Protein AF-A0A4E0QWG0-F1 (afdb_monomer_lite)

pLDDT: mean 70.56, std 17.33, range [27.67, 92.44]

InterPro domains:
  IPR056229 TMEM62, Ig-like domain [PF24384] (23-79)

Sequence (87 aa):
MYTAQPEGYLELELGDWRAERYILVWSNTSIVNVSVWIDETYLGRANQTSNASNGTDNNPLYVLPWSPSQLVGASTLRVEATVSCNG

Structure (mmCIF, N/CA/C/O backbone):
data_AF-A0A4E0QWG0-F1
#
_entry.id   AF-A0A4E0QWG0-F1
#
loop_
_atom_site.group_PDB
_atom_site.id
_atom_site.type_symbol
_atom_site.label_atom_id
_atom_site.label_alt_id
_atom_site.label_comp_id
_atom_site.label_asym_id
_atom_site.label_entity_id
_atom_site.label_seq_id
_atom_site.pdbx_PDB_ins_code
_atom_site.Cartn_x
_atom_site.Cartn_y
_atom_site.Cartn_z
_atom_site.occupancy
_atom_site.B_iso_or_equiv
_atom_site.auth_seq_id
_atom_site.auth_comp_id
_atom_site.auth_asym_id
_atom_site.auth_atom_id
_atom_site.pdbx_PDB_model_num
ATOM 1 N N . MET A 1 1 ? -6.619 -20.577 0.718 1.00 30.75 1 MET A N 1
ATOM 2 C CA . MET A 1 1 ? -7.007 -20.701 -0.701 1.00 30.75 1 MET A CA 1
ATOM 3 C C . MET A 1 1 ? -6.354 -19.523 -1.407 1.00 30.75 1 MET A C 1
ATOM 5 O O . MET A 1 1 ? -6.768 -18.406 -1.154 1.00 30.75 1 MET A O 1
ATOM 9 N N . TYR A 1 2 ? -5.251 -19.743 -2.123 1.00 27.67 2 TYR A N 1
ATOM 10 C CA . TYR A 1 2 ? -4.500 -18.683 -2.809 1.00 27.67 2 TYR A CA 1
ATOM 11 C C . TYR A 1 2 ? -4.892 -18.705 -4.286 1.00 27.67 2 TYR A C 1
ATOM 13 O O . TYR A 1 2 ? -4.749 -19.739 -4.936 1.00 27.67 2 TYR A O 1
ATOM 21 N N . THR A 1 3 ? -5.421 -17.599 -4.804 1.00 33.88 3 THR A N 1
ATOM 22 C CA . THR A 1 3 ? -5.677 -17.443 -6.237 1.00 33.88 3 THR A CA 1
ATOM 23 C C . THR A 1 3 ? -4.428 -16.836 -6.865 1.00 33.88 3 THR A C 1
ATOM 25 O O . THR A 1 3 ? -4.118 -15.675 -6.618 1.00 33.88 3 THR A O 1
ATOM 28 N N . ALA A 1 4 ? -3.686 -17.611 -7.653 1.00 35.69 4 ALA A N 1
ATOM 29 C CA . ALA A 1 4 ? -2.677 -17.048 -8.542 1.00 35.69 4 ALA A CA 1
ATOM 30 C C . ALA A 1 4 ? -3.407 -16.463 -9.760 1.00 35.69 4 ALA A C 1
ATOM 32 O O . ALA A 1 4 ? -3.998 -17.211 -10.540 1.00 35.69 4 ALA A O 1
ATOM 33 N N . GLN A 1 5 ? -3.420 -15.135 -9.887 1.00 43.50 5 GLN A N 1
ATOM 34 C CA . GLN A 1 5 ? -3.916 -14.432 -11.073 1.00 43.50 5 GLN A CA 1
ATOM 35 C C . GLN A 1 5 ? -2.727 -13.975 -11.941 1.00 43.50 5 GLN A C 1
ATOM 37 O O . GLN A 1 5 ? -1.663 -13.695 -11.387 1.00 43.50 5 GLN A O 1
ATOM 42 N N . PRO A 1 6 ? -2.865 -13.918 -13.283 1.00 45.12 6 PRO A N 1
ATOM 43 C CA . PRO A 1 6 ? -1.724 -13.788 -14.200 1.00 45.12 6 PRO A CA 1
ATOM 44 C C . PRO A 1 6 ? -1.086 -12.394 -14.255 1.00 45.12 6 PRO A C 1
ATOM 46 O O . PRO A 1 6 ? -0.049 -12.233 -14.886 1.00 45.12 6 PRO A O 1
ATOM 49 N N . GLU A 1 7 ? -1.662 -11.399 -13.586 1.00 49.25 7 GLU A N 1
ATOM 50 C CA . GLU A 1 7 ? -1.105 -10.053 -13.457 1.00 49.25 7 GLU A CA 1
ATOM 51 C C . GLU A 1 7 ? -1.271 -9.649 -11.988 1.00 49.25 7 GLU A C 1
ATOM 53 O O . GLU A 1 7 ? -2.382 -9.482 -11.487 1.00 49.25 7 GLU A O 1
ATOM 58 N N . GLY A 1 8 ? -0.159 -9.709 -11.254 1.00 41.31 8 GLY A N 1
ATOM 59 C CA . GLY A 1 8 ? -0.164 -9.976 -9.819 1.00 41.31 8 GLY A CA 1
ATOM 60 C C . GLY A 1 8 ? -0.525 -8.782 -8.943 1.00 41.31 8 GLY A C 1
ATOM 61 O O . GLY A 1 8 ? 0.265 -7.856 -8.810 1.00 41.31 8 GLY A O 1
AT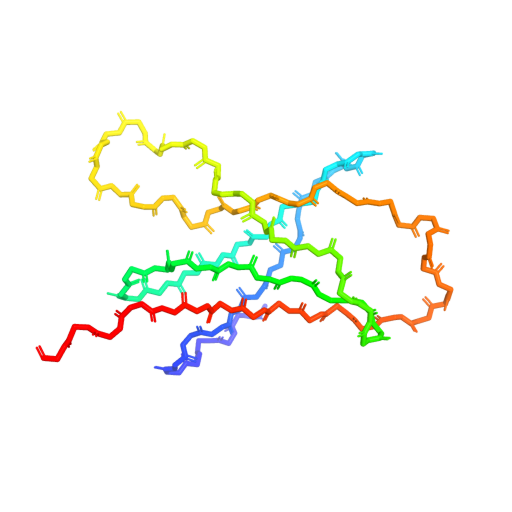OM 62 N N . TYR A 1 9 ? -1.645 -8.896 -8.233 1.00 58.12 9 TYR A N 1
ATOM 63 C CA . TYR A 1 9 ? -1.831 -8.294 -6.914 1.00 58.12 9 TYR A CA 1
ATOM 64 C C . TYR A 1 9 ? -2.438 -9.346 -5.989 1.00 58.12 9 TYR A C 1
ATOM 66 O O . TYR A 1 9 ? -3.452 -9.956 -6.327 1.00 58.12 9 TYR A O 1
ATOM 74 N N . LEU A 1 10 ? -1.809 -9.578 -4.833 1.00 51.31 10 LEU A N 1
ATOM 75 C CA . LEU A 1 10 ? -2.420 -10.326 -3.738 1.00 51.31 10 LEU A CA 1
ATOM 76 C C . LEU A 1 10 ? -1.809 -9.925 -2.386 1.00 51.31 10 LEU A C 1
ATOM 78 O O . LEU A 1 10 ? -0.605 -10.057 -2.174 1.00 51.31 10 LEU A O 1
ATOM 82 N N . GLU A 1 11 ? -2.681 -9.450 -1.497 1.00 54.38 11 GLU A N 1
ATOM 83 C CA . GLU A 1 11 ? -2.433 -9.022 -0.114 1.00 54.38 11 GLU A CA 1
ATOM 84 C C . GLU A 1 11 ? -2.511 -10.208 0.869 1.00 54.38 11 GLU A C 1
ATOM 86 O O . GLU A 1 11 ? -3.195 -11.186 0.565 1.00 54.38 11 GLU A O 1
ATOM 91 N N . LEU A 1 12 ? -1.885 -10.105 2.058 1.00 53.25 12 LEU A N 1
ATOM 92 C CA . LEU A 1 12 ? -2.515 -10.450 3.354 1.00 53.25 12 LEU A CA 1
ATOM 93 C C . LEU A 1 12 ? -1.611 -10.202 4.582 1.00 53.25 12 LEU A C 1
ATOM 95 O O . LEU A 1 12 ? -0.418 -10.498 4.597 1.00 53.25 12 LEU A O 1
ATOM 99 N N . GLU A 1 13 ? -2.265 -9.661 5.611 1.00 62.62 13 GLU A N 1
ATOM 100 C CA . GLU A 1 13 ? -1.797 -9.170 6.913 1.00 62.62 13 GLU A CA 1
ATOM 101 C C . GLU A 1 13 ? -1.398 -10.287 7.893 1.00 62.62 13 GLU A C 1
ATOM 103 O O . GLU A 1 13 ? -2.161 -11.232 8.092 1.00 62.62 13 GLU A O 1
ATOM 108 N N . LEU A 1 14 ? -0.244 -10.161 8.569 1.00 45.38 14 LEU A N 1
ATOM 109 C CA . LEU A 1 14 ? 0.153 -11.071 9.653 1.00 45.38 14 LEU A CA 1
ATOM 110 C C . LEU A 1 14 ? 0.983 -10.378 10.753 1.00 45.38 14 LEU A C 1
ATOM 112 O O . LEU A 1 14 ? 2.152 -10.060 10.550 1.00 45.38 14 LEU A O 1
ATOM 116 N N . GLY A 1 15 ? 0.395 -10.274 11.953 1.00 37.22 15 GLY A N 1
ATOM 117 C CA . GLY A 1 15 ? 1.113 -10.207 13.238 1.00 37.22 15 GLY A CA 1
ATOM 118 C C . GLY A 1 15 ? 0.789 -8.996 14.119 1.00 37.22 15 GLY A C 1
ATOM 119 O O . GLY A 1 15 ? 0.689 -7.891 13.617 1.00 37.22 15 GLY A O 1
ATOM 120 N N . ASP A 1 16 ? 0.633 -9.211 15.433 1.00 55.06 16 ASP A N 1
ATOM 121 C CA . ASP A 1 16 ? 0.274 -8.225 16.478 1.00 55.06 16 ASP A CA 1
ATOM 122 C C . ASP A 1 16 ? 1.005 -6.855 16.346 1.00 55.06 16 ASP A C 1
ATOM 124 O O . ASP A 1 16 ? 2.229 -6.772 16.411 1.00 55.06 16 ASP A O 1
ATOM 128 N N . TRP A 1 17 ? 0.242 -5.767 16.154 1.00 48.03 17 TRP A N 1
ATOM 129 C CA . TRP A 1 17 ? 0.572 -4.612 15.291 1.00 48.03 17 TRP A CA 1
ATOM 130 C C . TRP A 1 17 ? 0.144 -3.277 15.951 1.00 48.03 17 TRP A C 1
ATOM 132 O O . TRP A 1 17 ? -0.621 -2.498 15.390 1.00 48.03 17 TRP A O 1
ATOM 142 N N . ARG A 1 18 ? 0.563 -2.949 17.181 1.00 49.41 18 ARG A N 1
ATOM 143 C CA . ARG A 1 18 ? 0.078 -1.720 17.872 1.00 49.41 18 ARG A CA 1
ATOM 144 C C . ARG A 1 18 ? 0.474 -0.376 17.225 1.00 49.41 18 ARG A C 1
ATOM 146 O O . ARG A 1 18 ? -0.086 0.641 17.620 1.00 49.41 18 ARG A O 1
ATOM 153 N N . ALA A 1 19 ? 1.381 -0.355 16.245 1.00 56.47 19 ALA A N 1
ATOM 154 C CA . ALA A 1 19 ? 1.814 0.885 15.582 1.00 56.47 19 ALA A CA 1
ATOM 155 C C . ALA A 1 19 ? 2.109 0.755 14.074 1.00 56.47 19 ALA A C 1
ATOM 157 O O . ALA A 1 19 ? 1.975 1.736 13.348 1.00 56.47 19 ALA A O 1
ATOM 158 N N . GLU A 1 20 ? 2.495 -0.430 13.587 1.00 63.97 20 GLU A N 1
ATOM 159 C CA . GLU A 1 20 ? 3.017 -0.600 12.223 1.00 63.97 20 GLU A CA 1
ATOM 160 C C . GLU A 1 20 ? 2.199 -1.609 11.421 1.00 63.97 20 GLU A C 1
ATOM 162 O O . GLU A 1 20 ? 1.648 -2.559 11.977 1.00 63.97 20 GLU A O 1
ATOM 167 N N . ARG A 1 21 ? 2.053 -1.362 10.117 1.00 73.75 21 ARG A N 1
ATOM 168 C CA . ARG A 1 21 ? 1.239 -2.168 9.200 1.00 73.75 21 ARG A CA 1
ATOM 169 C C . ARG A 1 21 ? 2.127 -2.597 8.050 1.00 73.75 21 ARG A C 1
ATOM 171 O O . ARG A 1 21 ? 2.702 -1.746 7.369 1.00 73.75 21 ARG A O 1
ATOM 178 N N . TYR A 1 22 ? 2.251 -3.906 7.874 1.00 75.00 22 TYR A N 1
ATOM 179 C CA . TYR A 1 22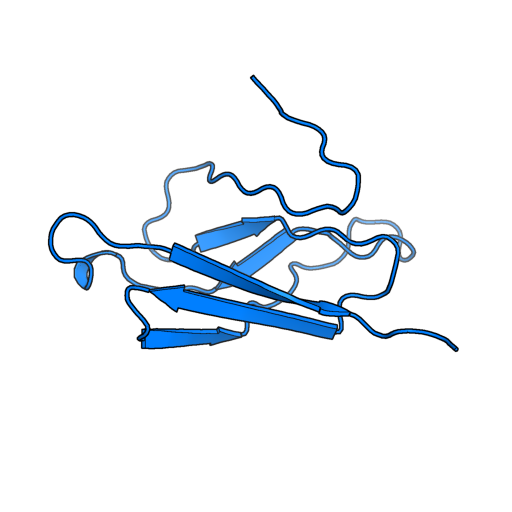 ? 3.077 -4.509 6.839 1.00 75.00 22 TYR A CA 1
ATOM 180 C C . TYR A 1 22 ? 2.219 -4.814 5.613 1.00 75.00 22 TYR A C 1
ATOM 182 O O . T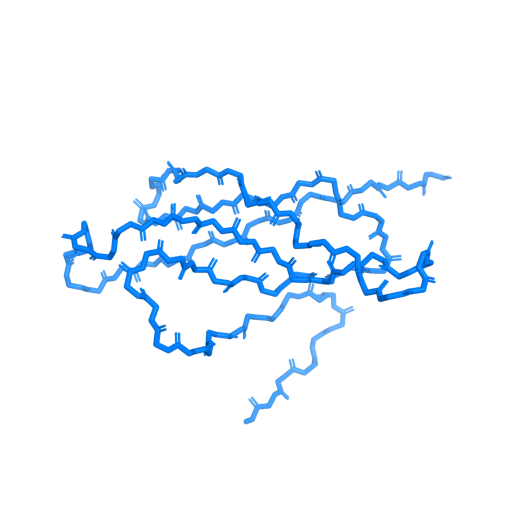YR A 1 22 ? 1.128 -5.367 5.727 1.00 75.00 22 TYR A O 1
ATOM 190 N N . ILE A 1 23 ? 2.725 -4.443 4.444 1.00 78.56 23 ILE A N 1
ATOM 191 C CA . ILE A 1 23 ? 2.082 -4.588 3.143 1.00 78.56 23 ILE A CA 1
ATOM 192 C C . ILE A 1 23 ? 3.060 -5.354 2.265 1.00 78.56 23 ILE A C 1
ATOM 194 O O . ILE A 1 23 ? 4.189 -4.913 2.057 1.00 78.56 23 ILE A O 1
ATOM 198 N N . LEU A 1 24 ? 2.643 -6.505 1.750 1.00 80.12 24 LEU A N 1
ATOM 199 C CA . LEU A 1 24 ? 3.449 -7.266 0.807 1.00 80.12 24 LEU A CA 1
ATOM 200 C C . LEU A 1 24 ? 3.047 -6.874 -0.614 1.00 80.12 24 LEU A C 1
ATOM 202 O O . LEU A 1 24 ? 1.891 -7.021 -1.001 1.00 80.12 24 LEU A O 1
ATOM 206 N N . VAL A 1 25 ? 4.006 -6.360 -1.376 1.00 77.06 25 VAL A N 1
ATOM 207 C CA . VAL A 1 25 ? 3.840 -5.941 -2.766 1.00 77.06 25 VAL A CA 1
ATOM 208 C C . VAL A 1 25 ? 4.957 -6.554 -3.591 1.00 77.06 25 VAL A C 1
ATOM 210 O O . VAL A 1 25 ? 6.136 -6.403 -3.280 1.00 77.06 25 VAL A O 1
ATOM 213 N N . TRP A 1 26 ? 4.595 -7.221 -4.678 1.00 76.81 26 TRP A N 1
ATOM 214 C CA . TRP A 1 26 ? 5.553 -7.824 -5.591 1.00 76.81 26 TRP A CA 1
ATOM 215 C C . TRP A 1 26 ? 5.238 -7.429 -7.032 1.00 76.81 26 TRP A C 1
ATOM 217 O O . TRP A 1 26 ? 4.080 -7.272 -7.407 1.00 76.81 26 TRP A O 1
ATOM 227 N N . SER A 1 27 ? 6.284 -7.278 -7.837 1.00 73.88 27 SER A N 1
ATOM 228 C CA . SER A 1 27 ? 6.195 -7.108 -9.281 1.00 73.88 27 SER A CA 1
ATOM 229 C C . SER A 1 27 ? 7.416 -7.747 -9.939 1.00 73.88 27 SER A C 1
ATOM 231 O O . SER A 1 27 ? 8.478 -7.865 -9.329 1.00 73.88 27 SER A O 1
ATOM 233 N N . ASN A 1 28 ? 7.268 -8.139 -11.203 1.00 72.94 28 ASN A N 1
ATOM 234 C CA . ASN A 1 28 ? 8.371 -8.570 -12.063 1.00 72.94 28 ASN A CA 1
ATOM 235 C C . ASN A 1 28 ? 9.240 -7.397 -12.563 1.00 72.94 28 ASN A C 1
ATOM 237 O O . ASN A 1 28 ? 10.286 -7.620 -13.168 1.00 72.94 28 ASN A O 1
ATOM 241 N N . THR A 1 29 ? 8.802 -6.161 -12.330 1.00 74.19 29 THR A N 1
ATOM 242 C CA . THR A 1 29 ? 9.517 -4.922 -12.644 1.00 74.19 29 THR A CA 1
ATOM 243 C C . THR A 1 29 ? 9.746 -4.120 -11.365 1.00 74.19 29 THR A C 1
ATOM 245 O O . THR A 1 29 ? 9.201 -4.436 -10.306 1.00 74.19 29 THR A O 1
ATOM 248 N N . SER A 1 30 ? 10.590 -3.089 -11.426 1.00 80.44 30 SER A N 1
ATOM 249 C CA . SER A 1 30 ? 10.916 -2.308 -10.232 1.00 80.44 30 SER A CA 1
ATOM 250 C C . SER A 1 30 ? 9.692 -1.537 -9.738 1.00 80.44 30 SER A C 1
ATOM 252 O O . SER A 1 30 ? 9.182 -0.649 -10.424 1.00 80.44 30 SER A O 1
ATOM 254 N N . ILE A 1 31 ? 9.242 -1.848 -8.522 1.00 83.44 31 ILE A N 1
ATOM 255 C CA . ILE A 1 31 ? 8.225 -1.064 -7.820 1.00 83.44 31 ILE A CA 1
ATOM 256 C C . ILE A 1 31 ? 8.862 0.259 -7.404 1.00 83.44 31 ILE A C 1
ATOM 258 O O . ILE A 1 31 ? 9.823 0.292 -6.635 1.00 83.44 31 ILE A O 1
ATOM 262 N N . VAL A 1 32 ? 8.321 1.361 -7.912 1.00 86.06 32 VAL A N 1
ATOM 263 C CA . VAL A 1 32 ? 8.800 2.712 -7.601 1.00 86.06 32 VAL A CA 1
ATOM 264 C C . VAL A 1 32 ? 8.002 3.345 -6.470 1.00 86.06 32 VAL A C 1
ATOM 266 O O . VAL A 1 32 ? 8.538 4.159 -5.718 1.00 86.06 32 VAL A O 1
ATOM 269 N N . ASN A 1 33 ? 6.729 2.981 -6.317 1.00 88.56 33 ASN A N 1
ATOM 270 C CA . ASN A 1 33 ? 5.855 3.562 -5.308 1.00 88.56 33 ASN A CA 1
ATOM 271 C C . ASN A 1 33 ? 4.817 2.549 -4.817 1.00 88.56 33 ASN A C 1
ATOM 273 O O . ASN A 1 33 ? 4.308 1.766 -5.611 1.00 88.56 33 ASN A O 1
ATOM 277 N N . VAL A 1 34 ? 4.489 2.608 -3.527 1.00 89.25 34 VAL A N 1
ATOM 278 C CA . VAL A 1 34 ? 3.378 1.873 -2.911 1.00 89.25 34 VAL A CA 1
ATOM 279 C C . VAL A 1 34 ? 2.580 2.879 -2.103 1.00 89.25 34 VAL A C 1
ATOM 281 O O . VAL A 1 34 ? 3.080 3.418 -1.116 1.00 89.25 34 VAL A O 1
ATOM 284 N N . SER A 1 35 ? 1.360 3.150 -2.534 1.00 92.44 35 SER A N 1
ATOM 285 C CA . SER A 1 35 ? 0.458 4.112 -1.912 1.00 92.44 35 SER A CA 1
ATOM 286 C C . SER A 1 35 ? -0.724 3.380 -1.276 1.00 92.44 35 SER A C 1
ATOM 288 O O . SER A 1 35 ? -1.127 2.314 -1.743 1.00 92.44 35 SER A O 1
ATOM 290 N N . VAL A 1 36 ? -1.238 3.927 -0.175 1.00 88.81 36 VAL A N 1
ATOM 291 C CA . VAL A 1 36 ? -2.266 3.279 0.651 1.00 88.81 36 VAL A CA 1
ATOM 292 C C . VAL A 1 36 ? -3.426 4.235 0.892 1.00 88.81 36 VAL A C 1
ATOM 294 O O . VAL A 1 36 ? -3.208 5.401 1.238 1.00 88.81 36 VAL A O 1
A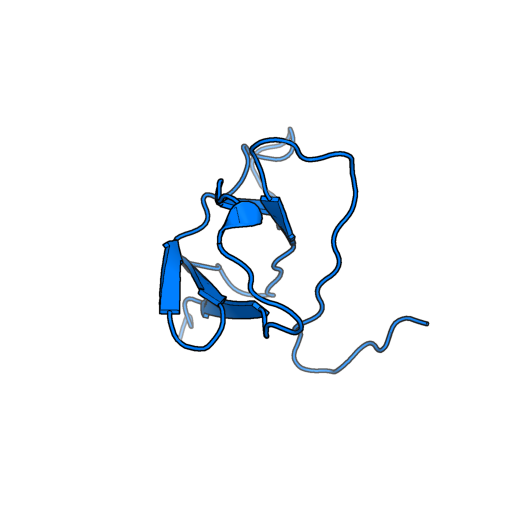TOM 297 N N . TRP A 1 37 ? -4.648 3.726 0.756 1.00 89.69 37 TRP A N 1
ATOM 298 C CA . TRP A 1 37 ? -5.890 4.444 1.029 1.00 89.69 37 TRP A CA 1
ATOM 299 C C . TRP A 1 37 ? -6.822 3.629 1.920 1.00 89.69 37 TRP A C 1
ATOM 301 O O . TRP A 1 37 ? -6.816 2.399 1.883 1.00 89.69 37 TRP A O 1
ATOM 311 N N . ILE A 1 38 ? -7.658 4.338 2.674 1.00 86.81 38 ILE A N 1
ATOM 312 C CA . ILE A 1 38 ? -8.785 3.793 3.434 1.00 86.81 38 ILE A CA 1
ATOM 313 C C . ILE A 1 38 ? -10.017 4.623 3.105 1.00 86.81 38 ILE A C 1
ATOM 315 O O . ILE A 1 38 ? -9.982 5.834 3.308 1.00 86.81 38 ILE A O 1
ATOM 319 N N . ASP A 1 39 ? -11.094 3.997 2.626 1.00 86.38 39 ASP A N 1
ATOM 320 C CA . ASP A 1 39 ? -12.365 4.677 2.312 1.00 86.38 39 ASP A CA 1
ATOM 321 C C . ASP A 1 39 ? -12.148 5.983 1.514 1.00 86.38 39 ASP A C 1
ATOM 323 O O . ASP A 1 39 ? -12.608 7.060 1.890 1.00 86.38 39 ASP A O 1
ATOM 327 N N . GLU A 1 40 ? -11.354 5.894 0.439 1.00 87.81 40 GLU A N 1
ATOM 328 C CA . GLU A 1 40 ? -10.897 7.006 -0.421 1.00 87.81 40 GLU A CA 1
ATOM 329 C C . GLU A 1 40 ? -9.933 8.027 0.215 1.00 87.81 40 GLU A C 1
ATOM 331 O O . GLU A 1 40 ? -9.375 8.878 -0.481 1.00 87.81 40 GLU A O 1
ATOM 336 N N . THR A 1 41 ? -9.647 7.927 1.511 1.00 88.44 41 THR A N 1
ATOM 337 C CA . THR A 1 41 ? -8.665 8.776 2.196 1.00 88.44 41 THR A CA 1
ATOM 338 C C . THR A 1 41 ? -7.256 8.244 1.978 1.00 88.44 41 THR A C 1
ATOM 340 O O . THR A 1 41 ? -6.932 7.129 2.380 1.00 88.44 41 THR A O 1
ATOM 343 N N . TYR A 1 42 ? -6.389 9.058 1.376 1.00 91.25 42 TYR A N 1
ATOM 344 C CA . TYR A 1 42 ? -4.974 8.724 1.221 1.00 91.25 42 TYR A CA 1
ATOM 345 C C . TYR A 1 42 ? -4.253 8.751 2.572 1.00 91.25 42 TYR A C 1
ATOM 347 O O . TYR A 1 42 ? -4.218 9.787 3.237 1.00 91.25 42 TYR A O 1
ATOM 355 N N . LEU A 1 43 ? -3.649 7.628 2.957 1.00 87.81 43 LEU A N 1
ATOM 356 C CA . LEU A 1 43 ? -2.865 7.524 4.187 1.00 87.81 43 LEU A CA 1
ATOM 357 C C . LEU A 1 43 ? -1.402 7.902 3.984 1.00 87.81 43 LEU A C 1
ATOM 359 O O . LEU A 1 43 ? -0.788 8.496 4.868 1.00 87.81 43 LEU A O 1
ATOM 363 N N . GLY A 1 44 ? -0.823 7.529 2.844 1.00 90.81 44 GLY A N 1
ATOM 364 C CA . GLY A 1 44 ? 0.589 7.770 2.593 1.00 90.81 44 GLY A CA 1
ATOM 365 C C . GLY A 1 44 ? 1.248 6.750 1.679 1.00 90.81 44 GLY A C 1
ATOM 366 O O . GLY A 1 44 ? 0.622 5.833 1.144 1.00 90.81 44 GLY A O 1
ATOM 367 N N . ARG A 1 45 ? 2.558 6.948 1.521 1.00 91.88 45 ARG A N 1
ATOM 368 C CA . ARG A 1 45 ? 3.457 6.061 0.789 1.00 91.88 45 ARG A CA 1
ATOM 369 C C . ARG A 1 45 ? 4.134 5.113 1.769 1.00 91.88 45 ARG A C 1
ATOM 371 O O . ARG A 1 45 ? 4.770 5.572 2.716 1.00 91.88 45 ARG A O 1
ATOM 378 N N . ALA A 1 46 ? 4.031 3.814 1.520 1.00 89.44 46 ALA A N 1
ATOM 379 C CA . ALA A 1 46 ? 4.711 2.803 2.311 1.00 89.44 46 ALA A CA 1
ATOM 380 C C . ALA A 1 46 ? 6.214 2.775 1.988 1.00 89.44 46 ALA A C 1
ATOM 382 O O . ALA A 1 46 ? 6.627 2.903 0.832 1.00 89.44 46 ALA A O 1
ATOM 383 N N . ASN A 1 47 ? 7.036 2.589 3.018 1.00 88.06 47 ASN A N 1
ATOM 384 C CA . ASN A 1 47 ? 8.481 2.448 2.883 1.00 88.06 47 ASN A CA 1
ATOM 385 C C . ASN A 1 47 ? 8.841 0.981 2.687 1.00 88.06 47 ASN A C 1
ATOM 387 O O . ASN A 1 47 ? 8.354 0.126 3.420 1.00 88.06 47 ASN A O 1
ATOM 391 N N . GLN A 1 48 ? 9.720 0.685 1.733 1.00 85.06 48 GLN A N 1
ATOM 392 C CA . GLN A 1 48 ? 10.265 -0.661 1.591 1.00 85.06 48 GLN A CA 1
ATOM 393 C C . GLN A 1 48 ? 11.079 -1.006 2.843 1.00 85.06 48 GLN A C 1
ATOM 395 O O . GLN A 1 48 ? 11.893 -0.202 3.306 1.00 85.06 48 GLN A O 1
ATOM 400 N N . THR A 1 49 ? 10.846 -2.182 3.413 1.00 77.12 49 THR A N 1
ATOM 401 C CA . THR A 1 49 ? 11.664 -2.677 4.525 1.00 77.12 49 THR A CA 1
ATOM 402 C C . THR A 1 49 ? 13.076 -2.981 4.029 1.00 77.12 49 THR A C 1
ATOM 404 O O . THR A 1 49 ? 13.279 -3.296 2.854 1.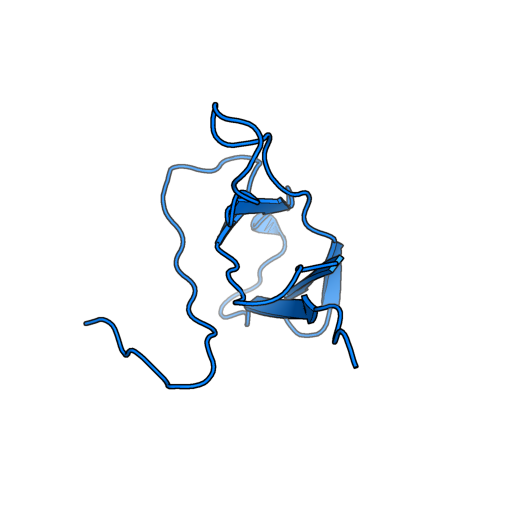00 77.12 49 THR A O 1
ATOM 407 N N . SER A 1 50 ? 14.073 -2.835 4.907 1.00 69.69 50 SER A N 1
ATOM 408 C CA . SER A 1 50 ? 15.484 -2.990 4.546 1.00 69.69 50 SER A CA 1
ATOM 409 C C . SER A 1 50 ? 15.766 -4.335 3.863 1.00 69.69 50 SER A C 1
ATOM 411 O O . SER A 1 50 ? 15.103 -5.343 4.119 1.00 69.69 50 SER A O 1
ATOM 413 N N . ASN A 1 51 ? 16.740 -4.309 2.948 1.00 56.16 51 ASN A N 1
ATOM 414 C CA . ASN A 1 51 ? 17.055 -5.392 2.019 1.00 56.16 51 ASN A CA 1
ATOM 415 C C . ASN A 1 51 ? 17.162 -6.761 2.703 1.00 56.16 51 ASN A C 1
ATOM 417 O O . ASN A 1 51 ? 17.811 -6.900 3.743 1.00 56.16 51 ASN A O 1
ATOM 421 N N . ALA A 1 52 ? 16.612 -7.784 2.039 1.00 53.38 52 ALA A N 1
ATOM 422 C CA . ALA A 1 52 ? 17.029 -9.159 2.269 1.00 53.38 52 ALA A CA 1
ATOM 423 C C . ALA A 1 52 ? 18.559 -9.221 2.143 1.00 53.38 52 ALA A C 1
ATOM 425 O O . ALA A 1 52 ? 19.156 -8.542 1.304 1.00 53.38 52 ALA A O 1
ATOM 426 N N . SER A 1 53 ? 19.195 -9.992 3.016 1.00 50.16 53 SER A N 1
ATOM 427 C CA . SER A 1 53 ? 20.604 -9.920 3.419 1.00 50.16 53 SER A CA 1
ATOM 428 C C . SER A 1 53 ? 21.673 -10.044 2.317 1.00 50.16 53 SER A C 1
ATOM 430 O O . SER A 1 53 ? 22.850 -10.035 2.650 1.00 50.16 53 SER A O 1
ATOM 432 N N . ASN A 1 54 ? 21.322 -10.099 1.029 1.00 50.03 54 ASN A N 1
ATOM 433 C CA . ASN A 1 54 ? 22.248 -10.307 -0.086 1.00 50.03 54 ASN A CA 1
ATOM 434 C C . ASN A 1 54 ? 21.984 -9.409 -1.312 1.00 50.03 54 ASN A C 1
ATOM 436 O O . ASN A 1 54 ? 22.062 -9.876 -2.443 1.00 50.03 54 ASN A O 1
ATOM 440 N N . GLY A 1 55 ? 21.696 -8.117 -1.107 1.00 46.91 55 GLY A N 1
ATOM 441 C CA . GLY A 1 55 ? 22.017 -7.019 -2.047 1.00 46.91 55 GLY A CA 1
ATOM 442 C C . GLY A 1 55 ? 21.477 -7.064 -3.488 1.00 46.91 55 GLY A C 1
ATOM 443 O O . GLY A 1 55 ? 21.818 -6.181 -4.269 1.00 46.91 55 GLY A O 1
ATOM 444 N N . THR A 1 56 ? 20.667 -8.054 -3.854 1.00 49.88 56 THR A N 1
ATOM 445 C CA . THR A 1 56 ? 20.183 -8.285 -5.227 1.00 49.88 56 THR A CA 1
ATOM 446 C C . THR A 1 56 ? 18.670 -8.457 -5.308 1.00 49.88 56 THR A C 1
ATOM 448 O O . THR A 1 56 ? 18.104 -8.290 -6.384 1.00 49.88 56 THR A O 1
ATOM 451 N N . ASP A 1 57 ? 18.004 -8.658 -4.169 1.00 53.47 57 ASP A N 1
ATOM 452 C CA . ASP A 1 57 ? 16.564 -8.867 -4.112 1.00 53.47 57 ASP A CA 1
ATOM 453 C C . ASP A 1 57 ? 15.876 -7.637 -3.512 1.00 53.47 57 ASP A C 1
ATOM 455 O O . ASP A 1 57 ? 16.039 -7.318 -2.330 1.00 53.47 57 ASP A O 1
ATOM 459 N N . ASN A 1 58 ? 15.090 -6.938 -4.336 1.00 62.19 58 ASN A N 1
ATOM 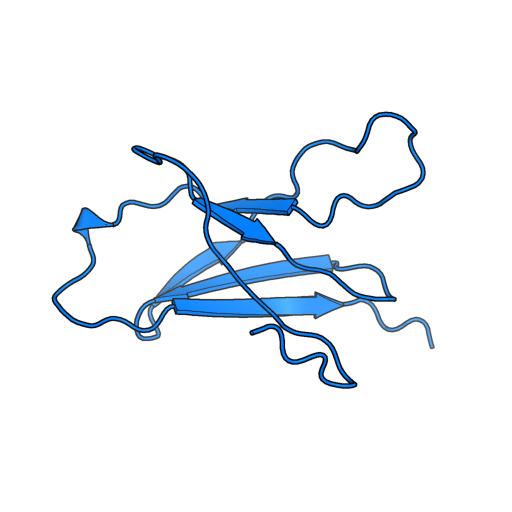460 C CA . ASN A 1 58 ? 14.136 -5.945 -3.852 1.00 62.19 58 ASN A CA 1
ATOM 461 C C . ASN A 1 58 ? 13.174 -6.648 -2.887 1.00 62.19 58 ASN A C 1
ATOM 463 O O . ASN A 1 58 ? 12.423 -7.536 -3.288 1.00 62.19 58 ASN A O 1
ATOM 467 N N . ASN A 1 59 ? 13.209 -6.265 -1.612 1.00 71.69 59 ASN A N 1
ATOM 468 C CA . ASN A 1 59 ? 12.344 -6.847 -0.596 1.00 71.69 59 ASN A CA 1
ATOM 469 C C . ASN A 1 59 ? 10.874 -6.511 -0.928 1.00 71.69 59 ASN A C 1
ATOM 471 O O . ASN A 1 59 ? 10.545 -5.325 -0.998 1.00 71.69 59 ASN A O 1
ATOM 475 N N . PRO A 1 60 ? 9.984 -7.500 -1.138 1.00 76.31 60 PRO A N 1
ATOM 476 C CA . PRO A 1 60 ? 8.581 -7.234 -1.460 1.00 76.31 60 PRO A CA 1
ATOM 477 C C . PRO A 1 60 ? 7.792 -6.684 -0.262 1.00 76.31 60 PRO A C 1
ATOM 479 O O . PRO A 1 60 ? 6.608 -6.388 -0.375 1.00 76.31 60 PRO A O 1
ATOM 482 N N . LEU A 1 61 ? 8.408 -6.576 0.915 1.00 80.56 61 LEU A N 1
ATOM 483 C CA . LEU A 1 61 ? 7.748 -6.109 2.120 1.00 80.56 61 LEU A CA 1
ATOM 484 C C . LEU A 1 61 ? 7.899 -4.593 2.279 1.00 80.56 61 LEU A C 1
ATOM 486 O O . LEU A 1 61 ? 9.006 -4.070 2.422 1.00 80.56 61 LEU A O 1
ATOM 490 N N . TYR A 1 62 ? 6.764 -3.907 2.322 1.00 84.50 62 TYR A N 1
ATOM 491 C CA . TYR A 1 62 ? 6.620 -2.478 2.570 1.00 84.50 62 TYR A CA 1
ATOM 492 C C . TYR A 1 62 ? 5.897 -2.239 3.899 1.00 84.50 62 TYR A C 1
ATOM 494 O O . TYR A 1 62 ? 5.127 -3.076 4.363 1.00 84.50 62 TYR A O 1
ATOM 502 N N . VAL A 1 63 ? 6.140 -1.093 4.533 1.00 84.69 63 VAL A N 1
ATOM 503 C CA . VAL A 1 63 ? 5.546 -0.712 5.820 1.00 84.69 63 VAL A CA 1
ATOM 504 C C . VAL A 1 63 ? 5.018 0.707 5.761 1.00 84.69 63 VAL A C 1
ATOM 506 O O . VAL A 1 63 ? 5.725 1.631 5.354 1.00 84.69 63 VAL A O 1
ATOM 509 N N . LEU A 1 64 ? 3.785 0.887 6.228 1.00 85.31 64 LEU A N 1
ATOM 510 C CA . LEU A 1 64 ? 3.211 2.197 6.505 1.00 85.31 64 LEU A CA 1
ATOM 511 C C . LEU A 1 64 ? 2.622 2.195 7.920 1.00 85.31 64 LEU A C 1
ATOM 513 O O . LEU A 1 64 ? 1.598 1.555 8.146 1.00 85.31 64 LEU A O 1
ATOM 517 N N . PRO A 1 65 ? 3.230 2.894 8.888 1.00 79.75 65 PRO A N 1
ATOM 518 C CA . PRO A 1 65 ? 2.632 3.054 10.208 1.00 79.75 65 PRO A CA 1
ATOM 519 C C . PRO A 1 65 ? 1.348 3.890 10.116 1.00 79.75 65 PRO A C 1
ATOM 521 O O . PRO A 1 65 ? 1.383 5.025 9.642 1.00 79.75 65 PRO A O 1
ATOM 524 N N . TRP A 1 66 ? 0.217 3.344 10.568 1.00 75.88 66 TRP A N 1
ATOM 525 C CA . TRP A 1 66 ? -1.054 4.071 10.677 1.00 75.88 66 TRP A CA 1
ATOM 526 C C . TRP A 1 66 ? -1.923 3.512 11.813 1.00 75.88 66 TRP A C 1
ATOM 528 O O . TRP A 1 66 ? -1.762 2.361 12.227 1.00 75.88 66 TRP A O 1
ATOM 538 N N . SER A 1 67 ? -2.829 4.342 12.349 1.00 75.25 67 SER A N 1
ATOM 539 C CA . SER A 1 67 ? -3.670 3.967 13.493 1.00 75.25 67 SER A CA 1
ATOM 540 C C . SER A 1 67 ? -5.033 3.421 13.052 1.00 75.25 67 SER A C 1
ATOM 542 O O . SER A 1 67 ? -5.825 4.168 12.474 1.00 75.25 67 SER A O 1
ATOM 544 N N . PRO A 1 68 ? -5.393 2.172 13.407 1.00 70.88 68 PRO A N 1
ATOM 545 C CA . PRO A 1 68 ? -6.700 1.598 13.092 1.00 70.88 68 PRO A CA 1
ATOM 546 C C . PRO A 1 68 ? -7.841 2.196 13.911 1.00 70.88 68 PRO A C 1
ATOM 548 O O . PRO A 1 68 ? -9.000 1.976 13.586 1.00 70.88 68 PRO A O 1
ATOM 551 N N . SER A 1 69 ? -7.539 2.998 14.939 1.00 71.75 69 SER A N 1
ATOM 552 C CA . SER A 1 69 ? -8.554 3.718 15.718 1.00 71.75 69 SER A CA 1
ATOM 553 C C . SER A 1 69 ? -9.364 4.715 14.882 1.00 71.75 69 SER A C 1
ATOM 555 O O . SER A 1 69 ? -10.361 5.237 15.366 1.00 71.75 69 SER A O 1
ATOM 557 N N . GLN A 1 70 ? -8.905 5.027 13.667 1.00 66.81 70 GLN A N 1
ATOM 558 C CA . GLN A 1 70 ? -9.591 5.907 12.724 1.00 66.81 70 GLN A CA 1
ATOM 559 C C . GLN A 1 70 ? -10.623 5.163 11.859 1.00 66.81 70 GLN A C 1
ATOM 561 O O . GLN A 1 70 ? -11.403 5.815 11.173 1.00 66.81 70 GLN A O 1
ATOM 566 N N . LEU A 1 71 ? -10.652 3.825 11.899 1.00 72.25 71 LEU A N 1
ATOM 567 C CA . LEU A 1 71 ? -11.624 3.017 11.167 1.00 72.25 71 LEU A CA 1
ATOM 568 C C . LEU A 1 71 ? -12.979 3.015 11.875 1.00 72.25 71 LEU A C 1
ATOM 570 O O . LEU A 1 71 ? -13.059 2.743 13.075 1.00 72.25 71 LEU A O 1
ATOM 574 N N . VAL A 1 72 ? -14.053 3.273 11.128 1.00 73.88 72 VAL A N 1
ATOM 575 C CA . VAL A 1 72 ? -15.424 3.269 11.654 1.00 73.88 72 VAL A CA 1
ATOM 576 C C . VAL A 1 72 ? -16.224 2.176 10.959 1.00 73.88 72 VAL A C 1
ATOM 578 O O . VAL A 1 72 ? -16.721 2.351 9.853 1.00 73.88 72 VAL A O 1
ATOM 581 N N . GLY A 1 73 ? -16.386 1.039 11.637 1.00 79.69 73 GLY A N 1
ATOM 582 C CA . GLY A 1 73 ? -17.132 -0.092 11.091 1.00 79.69 73 GLY A CA 1
ATOM 583 C C . GLY A 1 73 ? -16.374 -0.799 9.967 1.00 79.69 73 GLY A C 1
ATOM 584 O O . GLY A 1 73 ? -15.194 -1.108 10.114 1.00 79.69 73 GLY A O 1
ATOM 585 N N . ALA A 1 74 ? -17.074 -1.120 8.878 1.00 81.62 74 ALA A N 1
ATOM 586 C CA . ALA A 1 74 ? -16.462 -1.741 7.711 1.00 81.62 74 ALA A CA 1
ATOM 587 C C . ALA A 1 74 ? -15.799 -0.666 6.841 1.00 81.62 74 ALA A C 1
ATOM 589 O O . ALA A 1 74 ? -16.486 0.225 6.347 1.00 81.62 74 ALA A O 1
ATOM 590 N N . SER A 1 75 ? -14.491 -0.805 6.635 1.00 84.25 75 SER A N 1
ATOM 591 C CA . SER A 1 75 ? -13.682 0.079 5.797 1.00 84.25 75 SER A CA 1
ATOM 592 C C . SER A 1 75 ? -12.973 -0.717 4.706 1.00 84.25 75 SER A C 1
ATOM 594 O O . SER A 1 75 ? -12.646 -1.891 4.895 1.00 84.25 75 SER A O 1
ATOM 596 N N . THR A 1 76 ? -12.714 -0.076 3.570 1.00 84.56 76 THR A N 1
ATOM 597 C CA . THR A 1 76 ? -11.975 -0.660 2.446 1.00 84.56 76 THR A CA 1
ATOM 598 C C . THR A 1 76 ? -10.537 -0.170 2.461 1.00 84.56 76 THR A C 1
ATOM 600 O O . THR A 1 76 ? -10.291 1.026 2.317 1.00 84.56 76 THR A O 1
ATOM 603 N N . LEU A 1 77 ? -9.590 -1.099 2.595 1.00 83.81 77 LEU A N 1
ATOM 604 C CA . LEU A 1 77 ? -8.174 -0.842 2.354 1.00 83.81 77 LEU A CA 1
ATOM 605 C C . LEU A 1 77 ? -7.898 -0.977 0.851 1.00 83.81 77 LEU A C 1
ATOM 607 O O . LEU A 1 77 ? -8.270 -1.981 0.246 1.00 83.81 77 LEU A O 1
ATOM 611 N N . ARG A 1 78 ? -7.253 0.027 0.253 1.00 87.25 78 ARG A N 1
ATOM 612 C CA . ARG A 1 78 ? -6.758 -0.025 -1.129 1.00 87.25 78 ARG A CA 1
ATOM 613 C C . ARG A 1 78 ? -5.250 0.191 -1.132 1.00 87.25 78 ARG A C 1
ATOM 615 O O . ARG A 1 78 ? -4.763 1.154 -0.540 1.00 87.25 78 ARG A O 1
ATOM 622 N N . VAL A 1 79 ? -4.528 -0.680 -1.829 1.00 88.00 79 VAL A N 1
ATOM 623 C CA . VAL A 1 79 ? -3.083 -0.575 -2.058 1.00 88.00 79 VAL A CA 1
ATOM 624 C C . VAL A 1 79 ? -2.832 -0.438 -3.557 1.00 88.00 79 VAL A C 1
ATOM 626 O O . VAL A 1 79 ? -3.275 -1.273 -4.339 1.00 88.00 79 VAL A O 1
ATOM 629 N N . GLU A 1 80 ? -2.102 0.600 -3.967 1.00 91.00 80 GLU A N 1
ATOM 630 C CA . GLU A 1 80 ? -1.701 0.796 -5.367 1.00 91.00 80 GLU A CA 1
ATOM 631 C C . GLU A 1 80 ? -0.179 0.809 -5.469 1.00 91.00 80 GLU A C 1
ATOM 633 O O . GLU A 1 80 ? 0.505 1.594 -4.805 1.00 91.00 80 GLU A O 1
ATOM 638 N N . ALA A 1 81 ? 0.351 -0.057 -6.332 1.00 87.31 81 ALA A N 1
ATOM 639 C CA . ALA A 1 81 ? 1.768 -0.100 -6.650 1.00 87.31 81 ALA A CA 1
ATOM 640 C C . ALA A 1 81 ? 2.015 0.538 -8.015 1.00 87.31 81 ALA A C 1
ATOM 642 O O . ALA A 1 81 ? 1.417 0.137 -9.012 1.00 87.31 81 ALA A O 1
ATOM 643 N N . THR A 1 82 ? 2.927 1.502 -8.070 1.00 89.06 82 THR A N 1
ATOM 644 C CA . THR A 1 82 ? 3.463 2.029 -9.326 1.00 89.06 82 THR A CA 1
ATOM 645 C C . THR A 1 82 ? 4.759 1.303 -9.635 1.00 89.06 82 THR A C 1
ATOM 647 O O . THR A 1 82 ? 5.639 1.202 -8.776 1.00 89.06 82 THR A O 1
ATOM 650 N N . VAL A 1 83 ? 4.897 0.839 -10.870 1.00 84.50 83 VAL A N 1
ATOM 651 C CA . VAL A 1 83 ? 6.087 0.143 -11.363 1.00 84.50 83 VAL A CA 1
ATOM 652 C C . VAL A 1 83 ? 6.754 0.951 -12.472 1.00 84.50 83 VAL A C 1
ATOM 654 O O . VAL A 1 83 ? 6.088 1.708 -13.179 1.00 84.50 83 VAL A O 1
ATOM 657 N N . SER A 1 84 ? 8.071 0.825 -12.627 1.00 81.69 84 SER A N 1
ATOM 658 C CA . SER A 1 84 ? 8.770 1.389 -13.782 1.00 81.69 84 SER A CA 1
ATOM 659 C C . SER A 1 84 ? 8.662 0.435 -14.969 1.00 81.69 84 SER A C 1
ATOM 661 O O . SER A 1 84 ? 9.223 -0.662 -14.938 1.00 81.69 84 SER A O 1
ATOM 663 N N . CYS A 1 85 ? 7.999 0.867 -16.038 1.00 70.69 85 CYS A N 1
ATOM 664 C CA . CYS A 1 85 ? 8.058 0.170 -17.315 1.00 70.69 85 CYS A CA 1
ATOM 665 C C . CYS A 1 85 ? 9.388 0.519 -17.992 1.00 70.69 85 CYS A C 1
ATOM 667 O O . CYS A 1 85 ? 9.577 1.655 -18.427 1.00 70.69 85 CYS A O 1
ATOM 669 N N . ASN A 1 86 ? 10.313 -0.436 -18.072 1.00 58.59 86 ASN A N 1
ATOM 670 C CA . ASN A 1 86 ? 11.424 -0.314 -19.012 1.00 58.59 86 ASN A CA 1
ATOM 671 C C . ASN A 1 86 ? 10.851 -0.585 -20.408 1.00 58.59 86 ASN A C 1
ATOM 673 O O . ASN A 1 86 ? 10.298 -1.662 -20.633 1.00 58.59 86 ASN A O 1
ATOM 677 N N . GLY A 1 87 ? 10.895 0.427 -21.279 1.00 50.78 87 GLY A N 1
ATOM 678 C CA . GLY A 1 87 ? 10.528 0.303 -22.693 1.00 50.78 87 GLY A CA 1
ATOM 679 C C . GLY A 1 87 ? 11.521 -0.531 -23.487 1.00 50.78 87 GLY A C 1
ATOM 680 O O . GLY A 1 87 ? 12.695 -0.616 -23.058 1.00 50.78 87 GLY A O 1
#

Radius of gyration: 14.03 Å; chains: 1; bounding box: 39×30×41 Å

Foldseek 3Di:
DDDDDPADDDWDWDDDCQWKTKTFADDPAAFPWKWKDKQNHTQGTWAQDDDDPDPPDRRRITMDTDHCVPDDPDIDMDIDTDGDDDD

Organism: Fasciola hepatica (NCBI:txid6192)

Secondary structure (DSSP, 8-state):
-----SS-------S--SS--EEE---SS-EEEEEEEETTEEEEEPEEPPPPTTSSS---EEE----GGG--SS--EEEEEEE----